Protein AF-B8MUB5-F1 (afdb_monomer_lite)

Organism: Talaromyces stipitatus (strain ATCC 10500 / CBS 375.48 / QM 6759 / NRRL 1006) (NCBI:txid441959)

pLDDT: mean 83.89, std 14.55, range [34.81, 96.62]

InterPro domains:
  IPR005135 Endonuclease/exonuclease/phosphatase [PF14529] (84-154)
  IPR036691 Endonuclease/exonuclease/phosphatase superfamily [G3DSA:3.60.10.10] (4-159)
  IPR036691 Endonuclease/exonuclease/phosphatase superfamily [SSF56219] (2-160)

Structure (mmCIF, N/CA/C/O backbone):
data_AF-B8MUB5-F1
#
_entry.id   AF-B8MUB5-F1
#
loop_
_atom_site.group_PDB
_atom_site.id
_atom_site.type_symbol
_atom_site.label_atom_id
_atom_site.label_alt_id
_atom_site.label_comp_id
_atom_site.label_asym_id
_atom_site.label_entity_id
_atom_site.label_seq_id
_atom_site.pdbx_PDB_ins_code
_atom_site.Cartn_x
_atom_site.Cartn_y
_atom_site.Cartn_z
_atom_site.occupancy
_atom_site.B_iso_or_equiv
_atom_site.auth_seq_id
_atom_site.auth_comp_id
_atom_site.auth_asym_id
_atom_site.auth_atom_id
_atom_site.pdbx_PDB_model_num
ATOM 1 N N . MET A 1 1 ? -5.696 13.552 0.030 1.00 93.75 1 MET A N 1
ATOM 2 C CA . MET A 1 1 ? -4.349 13.873 0.540 1.00 93.75 1 MET A CA 1
ATOM 3 C C . MET A 1 1 ? -3.350 13.607 -0.568 1.00 93.75 1 MET A C 1
ATOM 5 O O . MET A 1 1 ? -3.476 12.599 -1.251 1.00 93.75 1 MET A O 1
ATOM 9 N N . VAL A 1 2 ? -2.415 14.526 -0.767 1.00 92.81 2 VAL A N 1
ATOM 10 C CA . VAL A 1 2 ? -1.325 14.450 -1.758 1.00 92.81 2 VAL A CA 1
ATOM 11 C C . VAL A 1 2 ? 0.008 14.521 -1.001 1.00 92.81 2 VAL A C 1
ATOM 13 O O . VAL A 1 2 ? -0.034 14.791 0.203 1.00 92.81 2 VAL A O 1
ATOM 16 N N . PRO A 1 3 ? 1.169 14.302 -1.637 1.00 89.44 3 PRO A N 1
ATOM 17 C CA . PRO A 1 3 ? 2.451 14.367 -0.955 1.00 89.44 3 PRO A CA 1
ATOM 18 C C . PRO A 1 3 ? 2.627 15.708 -0.237 1.00 89.44 3 PRO A C 1
ATOM 20 O O . PRO A 1 3 ? 2.191 16.749 -0.728 1.00 89.44 3 PRO A O 1
ATOM 23 N N . SER A 1 4 ? 3.243 15.684 0.945 1.00 84.00 4 SER A N 1
ATOM 24 C CA . SER A 1 4 ? 3.513 16.903 1.725 1.00 84.00 4 SER A CA 1
ATOM 25 C C . SER A 1 4 ? 4.723 17.687 1.219 1.00 84.00 4 SER A C 1
ATOM 27 O O . SER A 1 4 ? 4.888 18.850 1.575 1.00 84.00 4 SER A O 1
ATOM 29 N N . ALA A 1 5 ? 5.567 17.059 0.400 1.00 83.38 5 ALA A N 1
ATOM 30 C CA . ALA A 1 5 ? 6.623 17.740 -0.331 1.00 83.38 5 ALA A CA 1
ATOM 31 C C . ALA A 1 5 ? 6.087 18.277 -1.664 1.00 83.38 5 ALA A C 1
ATOM 33 O O . ALA A 1 5 ? 5.164 17.715 -2.253 1.00 83.38 5 ALA A O 1
ATOM 34 N N . TRP A 1 6 ? 6.708 19.341 -2.167 1.00 77.56 6 TRP A N 1
ATOM 35 C CA . TRP A 1 6 ? 6.401 19.898 -3.479 1.00 77.56 6 TRP A CA 1
ATOM 36 C C . TRP A 1 6 ? 7.685 20.204 -4.247 1.00 77.56 6 TRP A C 1
ATOM 38 O O . TRP A 1 6 ? 8.671 20.666 -3.671 1.00 77.56 6 TRP A O 1
ATOM 48 N N . ARG A 1 7 ? 7.663 19.966 -5.561 1.00 74.81 7 ARG A N 1
ATOM 49 C CA . ARG A 1 7 ? 8.723 20.377 -6.485 1.00 74.81 7 ARG A CA 1
ATOM 50 C C . ARG A 1 7 ? 8.123 20.747 -7.834 1.00 74.81 7 ARG A C 1
ATOM 52 O O . ARG A 1 7 ? 7.210 20.084 -8.322 1.00 74.81 7 ARG A O 1
ATOM 59 N N . GLU A 1 8 ? 8.684 21.773 -8.458 1.00 70.44 8 GLU A N 1
ATOM 60 C CA . GLU A 1 8 ? 8.330 22.176 -9.816 1.00 70.44 8 GLU A CA 1
ATOM 61 C C . GLU A 1 8 ? 8.804 21.123 -10.839 1.00 70.44 8 GLU A C 1
ATOM 63 O O . GLU A 1 8 ? 9.962 20.694 -10.815 1.00 70.44 8 GLU A O 1
ATOM 68 N N . GLY A 1 9 ? 7.913 20.662 -11.726 1.00 69.06 9 GLY A N 1
ATOM 69 C CA . GLY A 1 9 ? 8.239 19.644 -12.730 1.00 69.06 9 GLY A CA 1
ATOM 70 C C . GLY A 1 9 ? 7.023 18.983 -13.389 1.00 69.06 9 GLY A C 1
ATOM 71 O O . GLY A 1 9 ? 5.878 19.235 -13.023 1.00 69.06 9 GLY A O 1
ATOM 72 N N . ARG A 1 10 ? 7.281 18.106 -14.373 1.00 65.00 10 ARG A N 1
ATOM 73 C CA . ARG A 1 10 ? 6.246 17.402 -15.163 1.00 65.00 10 ARG A CA 1
ATOM 74 C C . ARG A 1 10 ? 5.366 16.463 -14.316 1.00 65.00 10 ARG A C 1
ATOM 76 O O . ARG A 1 10 ? 4.209 16.263 -14.660 1.00 65.00 10 ARG A O 1
ATOM 83 N N . TRP A 1 11 ? 5.900 15.913 -13.225 1.00 68.88 11 TRP A N 1
ATOM 84 C CA . TRP A 1 11 ? 5.223 14.940 -12.357 1.00 68.88 11 TRP A CA 1
ATOM 85 C C . TRP A 1 11 ? 5.222 15.425 -10.905 1.00 68.88 11 TRP A C 1
ATOM 87 O O . TRP A 1 11 ? 5.939 14.898 -10.061 1.00 68.88 11 TRP A O 1
ATOM 97 N N . ALA A 1 12 ? 4.452 16.479 -10.629 1.00 69.06 12 ALA A N 1
ATOM 98 C CA . ALA A 1 12 ? 4.432 17.127 -9.315 1.00 69.06 12 ALA A CA 1
ATOM 99 C C . ALA A 1 12 ? 3.814 16.261 -8.195 1.00 69.06 12 ALA A C 1
ATOM 101 O O . ALA A 1 12 ? 4.050 16.526 -7.021 1.00 69.06 12 ALA A O 1
ATOM 102 N N . ILE A 1 13 ? 3.024 15.239 -8.548 1.00 78.31 13 ILE A N 1
ATOM 103 C CA . ILE A 1 13 ? 2.359 14.315 -7.620 1.00 78.31 13 ILE A CA 1
ATOM 104 C C . ILE A 1 13 ? 2.569 12.895 -8.152 1.00 78.31 13 ILE A C 1
ATOM 106 O O . ILE A 1 13 ? 2.115 12.597 -9.259 1.00 78.31 13 ILE A O 1
ATOM 110 N N . ARG A 1 14 ? 3.254 12.033 -7.388 1.00 87.81 14 ARG A N 1
ATOM 111 C CA . ARG A 1 14 ? 3.504 10.625 -7.767 1.00 87.81 14 ARG A CA 1
ATOM 112 C C . ARG A 1 14 ? 2.774 9.610 -6.884 1.00 87.81 14 ARG A C 1
ATOM 114 O O . ARG A 1 14 ? 2.638 8.457 -7.269 1.00 87.81 14 ARG A O 1
ATOM 121 N N . SER A 1 15 ? 2.217 10.047 -5.757 1.00 92.31 15 SER A N 1
ATOM 122 C CA . SER A 1 15 ? 1.318 9.252 -4.915 1.00 92.31 15 SER A CA 1
ATOM 123 C C . SER A 1 15 ? 0.138 10.091 -4.431 1.00 92.31 15 SER A C 1
ATOM 125 O O . SER A 1 15 ? 0.174 11.317 -4.482 1.00 92.31 15 SER A O 1
ATOM 127 N N . MET A 1 16 ? -0.944 9.443 -4.004 1.00 94.88 16 MET A N 1
ATOM 128 C CA . MET A 1 16 ? -2.130 10.129 -3.489 1.00 94.88 16 MET A CA 1
ATOM 129 C C . MET A 1 16 ? -2.957 9.168 -2.634 1.00 94.88 16 MET A C 1
ATOM 131 O O . MET A 1 16 ? -3.087 7.990 -2.961 1.00 94.88 16 MET A O 1
ATOM 135 N N . LEU A 1 17 ? -3.577 9.689 -1.575 1.00 95.94 17 LEU A N 1
ATOM 136 C CA . LEU A 1 17 ? -4.606 8.986 -0.808 1.00 95.94 17 LEU A CA 1
ATOM 137 C C . LEU A 1 17 ? -5.933 9.732 -0.924 1.00 95.94 17 LEU A C 1
ATOM 139 O O . LEU A 1 17 ? -6.039 10.901 -0.542 1.00 95.94 17 LEU A O 1
ATOM 143 N N . TRP A 1 18 ? -6.963 9.051 -1.419 1.00 96.19 18 TRP A N 1
ATOM 144 C CA . TRP A 1 18 ? -8.337 9.540 -1.373 1.00 96.19 18 TRP A CA 1
ATOM 145 C C . TRP A 1 18 ? -9.083 8.835 -0.241 1.00 96.19 18 TRP A C 1
ATOM 147 O O . TRP A 1 18 ? -9.266 7.621 -0.284 1.00 96.19 18 TRP A O 1
ATOM 157 N N . ILE A 1 19 ? -9.494 9.592 0.775 1.00 93.75 19 ILE A N 1
ATOM 158 C CA . ILE A 1 19 ? -10.133 9.063 1.986 1.00 93.75 19 ILE A CA 1
ATOM 159 C C . ILE A 1 19 ? -11.589 9.523 2.002 1.00 93.75 19 ILE A C 1
ATOM 161 O O . ILE A 1 19 ? -11.890 10.668 1.660 1.00 93.75 19 ILE A O 1
ATOM 165 N N . ASN A 1 20 ? -12.500 8.616 2.359 1.00 92.88 20 ASN A N 1
ATOM 166 C CA . ASN A 1 20 ? -13.912 8.949 2.511 1.00 92.88 20 ASN A CA 1
ATOM 167 C C . ASN A 1 20 ? -14.072 10.057 3.566 1.00 92.88 20 ASN A C 1
ATOM 169 O O . ASN A 1 20 ? -13.501 9.963 4.645 1.00 92.88 20 ASN A O 1
ATOM 173 N N . LYS A 1 21 ? -14.873 11.083 3.261 1.00 91.44 21 LYS A N 1
ATOM 174 C CA . LYS A 1 21 ? -15.089 12.250 4.131 1.00 91.44 21 LYS A CA 1
ATOM 175 C C . LYS A 1 21 ? -15.637 11.918 5.526 1.00 91.44 21 LYS A C 1
ATOM 177 O O . LYS A 1 21 ? -15.518 12.740 6.422 1.00 91.44 21 LYS A O 1
ATOM 182 N N . ASP A 1 22 ? -16.292 10.768 5.675 1.00 89.88 22 ASP A N 1
ATOM 183 C CA . ASP A 1 22 ? -16.879 10.316 6.938 1.00 89.88 22 ASP A CA 1
ATOM 184 C C . ASP A 1 22 ? -15.874 9.488 7.776 1.00 89.88 22 ASP A C 1
ATOM 186 O O . ASP A 1 22 ? -16.211 9.014 8.856 1.00 89.88 22 ASP A O 1
ATOM 190 N N . VAL A 1 23 ? -14.639 9.305 7.290 1.00 90.62 23 VAL A N 1
ATOM 191 C CA . VAL A 1 23 ? -13.539 8.653 8.013 1.00 90.62 23 VAL A CA 1
ATOM 192 C C . VAL A 1 23 ? -12.566 9.717 8.502 1.00 90.62 23 VAL A C 1
ATOM 194 O O . VAL A 1 23 ? -12.033 10.497 7.712 1.00 90.62 23 VAL A O 1
ATOM 197 N N . GLU A 1 24 ? -12.298 9.727 9.805 1.00 93.31 24 GLU A N 1
ATOM 198 C CA . GLU A 1 24 ? -11.293 10.613 10.379 1.00 93.31 24 GLU A CA 1
ATOM 199 C C . GLU A 1 24 ? -9.887 10.136 9.995 1.00 93.31 24 GLU A C 1
ATOM 201 O O . GLU A 1 24 ? -9.504 8.985 10.230 1.00 93.31 24 GLU A O 1
ATOM 206 N N . ALA A 1 25 ? -9.108 11.028 9.388 1.00 94.81 25 ALA A N 1
ATOM 207 C CA . ALA A 1 25 ? -7.740 10.744 8.996 1.00 94.81 25 ALA A CA 1
ATOM 208 C C . ALA A 1 25 ? -6.860 11.989 9.099 1.00 94.81 25 ALA A C 1
ATOM 210 O O . ALA A 1 25 ? -7.249 13.084 8.692 1.00 94.81 25 ALA A O 1
ATOM 211 N N . GLU A 1 26 ? -5.643 11.793 9.588 1.00 94.19 26 GLU A N 1
ATOM 212 C CA . GLU A 1 26 ? -4.631 12.830 9.746 1.00 94.19 26 GLU A CA 1
ATOM 213 C C . GLU A 1 26 ? -3.456 12.540 8.815 1.00 94.19 26 GLU A C 1
ATOM 215 O O . GLU A 1 26 ? -2.928 11.429 8.800 1.00 94.19 26 GLU A O 1
ATOM 220 N N . GLN A 1 27 ? -3.043 13.524 8.017 1.00 94.56 27 GLN A N 1
ATOM 221 C CA . GLN A 1 27 ? -1.914 13.348 7.110 1.00 94.56 27 GLN A CA 1
ATOM 222 C C . GLN A 1 27 ? -0.593 13.289 7.887 1.00 94.56 27 GLN A C 1
ATOM 224 O O . GLN A 1 27 ? -0.290 14.175 8.683 1.00 94.56 27 GLN A O 1
ATOM 229 N N . VAL A 1 28 ? 0.239 12.290 7.587 1.00 93.56 28 VAL A N 1
ATOM 230 C CA . VAL A 1 28 ? 1.608 12.203 8.106 1.00 93.56 28 VAL A CA 1
ATOM 231 C C . VAL A 1 28 ? 2.548 12.906 7.137 1.00 93.56 28 VAL A C 1
ATOM 233 O O . VAL A 1 28 ? 2.612 12.563 5.956 1.00 93.56 28 VAL A O 1
ATOM 236 N N . LEU A 1 29 ? 3.291 13.891 7.644 1.00 90.81 29 LEU A N 1
ATOM 237 C CA . LEU A 1 29 ? 4.242 14.652 6.841 1.00 90.81 29 LEU A CA 1
ATOM 238 C C . LEU A 1 29 ? 5.502 13.825 6.561 1.00 90.81 29 LEU A C 1
ATOM 240 O O . LEU A 1 29 ? 6.243 13.449 7.479 1.00 90.81 29 LEU A O 1
ATOM 244 N N . ILE A 1 30 ? 5.737 13.583 5.274 1.00 89.69 30 ILE A N 1
ATOM 245 C CA . ILE A 1 30 ? 6.905 12.900 4.721 1.00 89.69 30 ILE A CA 1
ATOM 246 C C . ILE A 1 30 ? 7.495 13.787 3.619 1.00 89.69 30 ILE A C 1
ATOM 248 O O . ILE A 1 30 ? 6.786 14.235 2.715 1.00 89.69 30 ILE A O 1
ATOM 252 N N . GLU A 1 31 ? 8.798 14.052 3.684 1.00 89.25 31 GLU A N 1
ATOM 253 C CA . GLU A 1 31 ? 9.511 14.897 2.717 1.00 89.25 31 GLU A CA 1
ATOM 254 C C . GLU A 1 31 ? 9.842 14.128 1.425 1.00 89.25 31 GLU A C 1
ATOM 256 O O . GLU A 1 31 ? 10.994 13.978 1.034 1.00 89.25 31 GLU A O 1
ATOM 261 N N . SER A 1 32 ? 8.817 13.604 0.753 1.00 89.56 32 SER A N 1
ATOM 262 C CA . SER A 1 32 ? 8.955 12.897 -0.520 1.00 89.56 32 SER A CA 1
ATOM 263 C C . SER A 1 32 ? 7.730 13.118 -1.404 1.00 89.56 32 SER A C 1
ATOM 265 O O . SER A 1 32 ? 6.610 13.180 -0.907 1.00 89.56 32 SER A O 1
ATOM 267 N N . LEU A 1 33 ? 7.944 13.230 -2.719 1.00 89.00 33 LEU A N 1
ATOM 268 C CA . LEU A 1 33 ? 6.882 13.342 -3.735 1.00 89.00 33 LEU A CA 1
ATOM 269 C C . LEU A 1 33 ? 6.247 11.985 -4.075 1.00 89.00 33 LEU A C 1
ATOM 271 O O . LEU A 1 33 ? 5.194 11.922 -4.712 1.00 89.00 33 LEU A O 1
ATOM 275 N N . ASP A 1 34 ? 6.913 10.910 -3.662 1.00 91.81 34 ASP A N 1
ATOM 276 C CA . ASP A 1 34 ? 6.564 9.517 -3.929 1.00 91.81 34 ASP A CA 1
ATOM 277 C C . ASP A 1 34 ? 5.716 8.893 -2.832 1.00 91.81 34 ASP A C 1
ATOM 279 O O . ASP A 1 34 ? 5.172 7.802 -2.990 1.00 91.81 34 ASP A O 1
ATOM 283 N N . LEU A 1 35 ? 5.573 9.603 -1.715 1.00 93.81 35 LEU A N 1
ATOM 284 C CA . LEU A 1 35 ? 4.953 9.108 -0.502 1.00 93.81 35 LEU A CA 1
ATOM 285 C C . LEU A 1 35 ? 3.820 10.028 -0.068 1.00 93.81 35 LEU A C 1
ATOM 287 O O . LEU A 1 35 ? 3.996 11.228 0.128 1.00 93.81 35 LEU A O 1
ATOM 291 N N . THR A 1 36 ? 2.655 9.429 0.133 1.00 96.12 36 THR A N 1
ATOM 292 C CA . THR A 1 36 ? 1.523 10.069 0.798 1.00 96.12 36 THR A CA 1
ATOM 293 C C . THR A 1 36 ? 1.085 9.140 1.910 1.00 96.12 36 THR A C 1
ATOM 295 O O . THR A 1 36 ? 0.708 8.005 1.633 1.00 96.12 36 THR A O 1
ATOM 298 N N . ALA A 1 37 ? 1.125 9.601 3.156 1.00 96.31 37 ALA A N 1
ATOM 299 C CA . ALA A 1 37 ? 0.751 8.787 4.303 1.00 96.31 37 ALA A CA 1
ATOM 300 C C . ALA A 1 37 ? -0.291 9.479 5.180 1.00 96.31 37 ALA A C 1
ATOM 302 O O . ALA A 1 37 ? -0.373 10.707 5.227 1.00 96.31 37 ALA A O 1
ATOM 303 N N . ALA A 1 38 ? -1.084 8.675 5.876 1.00 96.12 38 ALA A N 1
ATOM 304 C CA . ALA A 1 38 ? -2.096 9.133 6.808 1.00 96.12 38 ALA A CA 1
ATOM 305 C C . ALA A 1 38 ? -2.259 8.148 7.968 1.00 96.12 38 ALA A C 1
ATOM 307 O O . ALA A 1 38 ? -2.112 6.938 7.793 1.00 96.12 38 ALA A O 1
ATOM 308 N N . VAL A 1 39 ? -2.617 8.667 9.139 1.00 95.06 39 VAL A N 1
ATOM 309 C CA . VAL A 1 39 ? -3.166 7.878 10.241 1.00 95.06 39 VAL A CA 1
ATOM 310 C C . VAL A 1 39 ? -4.683 7.946 10.144 1.00 95.06 39 VAL A C 1
ATOM 312 O O . VAL A 1 39 ? -5.274 9.013 10.290 1.00 95.06 39 VAL A O 1
ATOM 315 N N . ILE A 1 40 ? -5.309 6.805 9.886 1.00 92.88 40 ILE A N 1
ATOM 316 C CA . ILE A 1 40 ? -6.760 6.635 9.850 1.00 92.88 40 ILE A CA 1
ATOM 317 C C . ILE A 1 40 ? -7.224 6.231 11.247 1.00 92.88 40 ILE A C 1
ATOM 319 O O . ILE A 1 40 ? -6.705 5.265 11.818 1.00 92.88 40 ILE A O 1
ATOM 323 N N . ARG A 1 41 ? -8.206 6.951 11.792 1.00 90.81 41 ARG A N 1
ATOM 324 C CA . ARG A 1 41 ? -8.806 6.633 13.089 1.00 90.81 41 ARG A CA 1
ATOM 325 C C . ARG A 1 41 ? -10.054 5.784 12.883 1.00 90.81 41 ARG A C 1
ATOM 327 O O . ARG A 1 41 ? -11.005 6.197 12.224 1.00 90.81 41 ARG A O 1
ATOM 334 N N . LEU A 1 42 ? -10.032 4.583 13.447 1.00 88.12 42 LEU A N 1
ATOM 335 C CA . LEU A 1 42 ? -11.189 3.702 13.576 1.00 88.12 42 LEU A CA 1
ATOM 336 C C . LEU A 1 42 ? -11.564 3.596 15.064 1.00 88.12 42 LEU A C 1
ATOM 338 O O . LEU A 1 42 ? -10.710 3.873 15.908 1.00 88.12 42 LEU A O 1
ATOM 342 N N . PRO A 1 43 ? -12.794 3.165 15.411 1.00 84.88 43 PRO A N 1
ATOM 343 C CA . PRO A 1 43 ? -13.262 3.141 16.802 1.00 84.88 43 PRO A CA 1
ATOM 344 C C . PRO A 1 43 ? -12.319 2.445 17.792 1.00 84.88 43 PRO A C 1
ATOM 346 O O . PRO A 1 43 ? -12.164 2.896 18.921 1.00 84.88 43 PRO A O 1
ATOM 349 N N . GLU A 1 44 ? -11.662 1.369 17.361 1.00 84.31 44 GLU A N 1
ATOM 350 C CA . GLU A 1 44 ? -10.852 0.512 18.238 1.00 84.31 44 GLU A CA 1
ATOM 351 C C . GLU A 1 44 ? -9.348 0.567 17.938 1.00 84.31 44 GLU A C 1
ATOM 353 O O . GLU A 1 44 ? -8.548 -0.016 18.670 1.00 84.31 44 GLU A O 1
ATOM 358 N N . ARG A 1 45 ? -8.934 1.224 16.847 1.00 86.31 45 ARG A N 1
ATOM 359 C CA . ARG A 1 45 ? -7.530 1.223 16.415 1.00 86.31 45 ARG A CA 1
ATOM 360 C C . ARG A 1 45 ? -7.181 2.368 15.481 1.00 86.31 45 ARG A C 1
ATOM 362 O O . ARG A 1 45 ? -8.016 2.895 14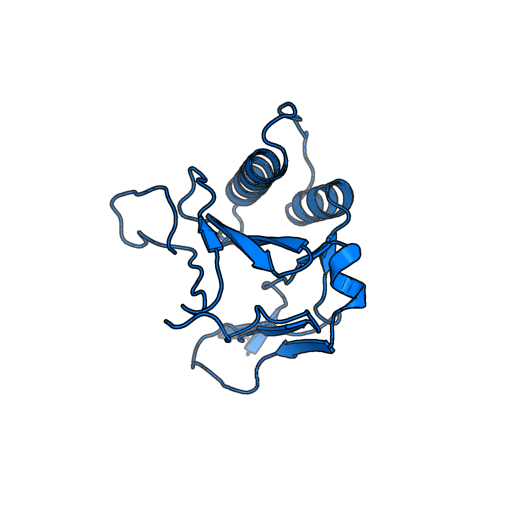.752 1.00 86.31 45 ARG A O 1
ATOM 369 N N . LEU A 1 46 ? -5.893 2.682 15.461 1.00 90.50 46 LEU A N 1
ATOM 370 C CA . LEU A 1 46 ? -5.281 3.552 14.468 1.00 90.50 46 LEU A CA 1
ATOM 371 C C . LEU A 1 46 ? -4.647 2.696 13.373 1.00 90.50 46 LEU A C 1
ATOM 373 O O . LEU A 1 46 ? -3.989 1.697 13.668 1.00 90.50 46 LEU A O 1
ATOM 377 N N . ILE A 1 47 ? -4.825 3.097 12.117 1.00 91.75 47 ILE A N 1
ATOM 378 C CA . ILE A 1 47 ? -4.168 2.470 10.970 1.00 91.75 47 ILE A CA 1
ATOM 379 C C . ILE A 1 47 ? -3.252 3.499 10.324 1.00 91.75 47 ILE A C 1
ATOM 381 O O . ILE A 1 47 ? -3.717 4.513 9.811 1.00 91.75 47 ILE A O 1
ATOM 385 N N . PHE A 1 48 ? -1.952 3.220 10.308 1.00 94.06 48 PHE A N 1
ATOM 386 C CA . PHE A 1 48 ? -1.027 3.937 9.440 1.00 94.06 48 PHE A CA 1
ATOM 387 C C . PHE A 1 48 ? -1.163 3.395 8.013 1.00 94.06 48 PHE A C 1
ATOM 389 O O . PHE A 1 48 ? -0.984 2.201 7.775 1.00 94.06 48 PHE A O 1
ATOM 396 N N . MET A 1 49 ? -1.484 4.269 7.064 1.00 95.00 49 MET A N 1
ATOM 397 C CA . MET A 1 49 ? -1.620 3.940 5.649 1.00 95.00 49 MET A CA 1
ATOM 398 C C . MET A 1 49 ? -0.660 4.796 4.834 1.00 95.00 49 MET A C 1
ATOM 400 O O . MET A 1 49 ? -0.635 6.013 4.995 1.00 95.00 49 MET A O 1
ATOM 404 N N . ALA A 1 50 ? 0.084 4.173 3.923 1.00 96.06 50 ALA A N 1
ATOM 405 C CA . ALA A 1 50 ? 0.959 4.868 2.990 1.00 96.06 50 ALA A CA 1
ATOM 406 C C . ALA A 1 50 ? 0.681 4.425 1.549 1.00 96.06 50 ALA A C 1
ATOM 408 O O . ALA A 1 50 ? 0.622 3.234 1.252 1.00 96.06 50 ALA A O 1
ATOM 409 N N . SER A 1 51 ? 0.526 5.401 0.658 1.00 96.31 51 SER A N 1
ATOM 410 C CA . SER A 1 51 ? 0.606 5.234 -0.791 1.00 96.31 51 SER A CA 1
ATOM 411 C C . SER A 1 51 ? 2.040 5.520 -1.222 1.00 96.31 51 SER A C 1
ATOM 413 O O . SER A 1 51 ? 2.600 6.560 -0.862 1.00 96.31 51 SER A O 1
ATOM 415 N N . VAL A 1 52 ? 2.622 4.580 -1.961 1.00 95.12 52 VAL A N 1
ATOM 416 C CA . VAL A 1 52 ? 4.044 4.556 -2.300 1.00 95.12 52 VAL A CA 1
ATOM 417 C C . VAL A 1 52 ? 4.202 4.373 -3.801 1.00 95.12 52 VAL A C 1
ATOM 419 O O . VAL A 1 52 ? 3.622 3.452 -4.374 1.00 95.12 52 VAL A O 1
ATOM 422 N N . TYR A 1 53 ? 5.015 5.221 -4.418 1.00 93.06 53 TYR A N 1
ATOM 423 C CA . TYR A 1 53 ? 5.509 5.036 -5.777 1.00 93.06 53 TYR A CA 1
ATOM 424 C C . TYR A 1 53 ? 7.026 4.847 -5.739 1.00 93.06 53 TYR A C 1
ATOM 426 O O . TYR A 1 53 ? 7.721 5.546 -5.014 1.00 93.06 53 TYR A O 1
ATOM 434 N N . VAL A 1 54 ? 7.557 3.902 -6.508 1.00 91.19 54 VAL A N 1
ATOM 435 C CA . VAL A 1 54 ? 9.006 3.730 -6.657 1.00 91.19 54 VAL A CA 1
ATOM 436 C C . VAL A 1 54 ? 9.308 3.638 -8.139 1.00 91.19 54 VAL A C 1
ATOM 438 O O . VAL A 1 54 ? 8.692 2.854 -8.859 1.00 91.19 54 VAL A O 1
ATOM 441 N N . GLU A 1 55 ? 10.236 4.469 -8.599 1.00 86.56 55 GLU A N 1
ATOM 442 C CA . GLU A 1 55 ? 10.640 4.490 -9.998 1.00 86.56 55 GLU A CA 1
ATOM 443 C C . GLU A 1 55 ? 11.373 3.194 -10.374 1.00 86.56 55 GLU A C 1
ATOM 445 O O . GLU A 1 55 ? 12.198 2.676 -9.621 1.00 86.56 55 GLU A O 1
ATOM 450 N N . HIS A 1 56 ? 11.037 2.635 -11.538 1.00 84.00 56 HIS A N 1
ATOM 451 C CA . HIS A 1 56 ? 11.578 1.352 -11.973 1.00 84.00 56 HIS A CA 1
ATOM 452 C C . HIS A 1 56 ? 13.091 1.424 -12.222 1.00 84.00 56 HIS A C 1
ATOM 454 O O . HIS A 1 56 ? 13.553 2.271 -12.985 1.00 84.00 56 HIS A O 1
ATOM 460 N N . GLY A 1 57 ? 13.843 0.483 -11.642 1.00 83.56 57 GLY A N 1
ATOM 461 C CA . GLY A 1 57 ? 15.293 0.381 -11.818 1.00 83.56 57 GLY A CA 1
ATOM 462 C C . GLY A 1 57 ? 16.097 1.409 -11.017 1.00 83.56 57 GLY A C 1
ATOM 463 O O . GLY A 1 57 ? 17.304 1.533 -11.238 1.00 83.56 57 GLY A O 1
ATOM 464 N N . ASP A 1 58 ? 15.450 2.151 -10.112 1.00 85.44 58 ASP A N 1
ATOM 465 C CA . ASP A 1 58 ? 16.105 3.094 -9.212 1.00 85.44 58 ASP A CA 1
ATOM 466 C C . ASP A 1 58 ? 16.182 2.528 -7.784 1.00 85.44 58 ASP A C 1
ATOM 468 O O . ASP A 1 58 ? 15.347 2.775 -6.907 1.00 85.44 58 ASP A O 1
ATOM 472 N N . ALA A 1 59 ? 17.249 1.768 -7.535 1.00 86.50 59 ALA A N 1
ATOM 473 C CA . ALA A 1 59 ? 17.531 1.204 -6.220 1.00 86.50 59 ALA A CA 1
ATOM 474 C C . ALA A 1 59 ? 17.764 2.272 -5.132 1.00 86.50 59 ALA A C 1
ATOM 476 O O . ALA A 1 59 ? 17.572 1.983 -3.946 1.00 86.50 59 ALA A O 1
ATOM 477 N N . GLN A 1 60 ? 18.181 3.489 -5.504 1.00 87.25 60 GLN A N 1
ATOM 478 C CA . GLN A 1 60 ? 18.344 4.584 -4.549 1.00 87.25 60 GLN A CA 1
ATOM 479 C C . GLN A 1 60 ? 16.977 5.147 -4.153 1.00 87.25 60 GLN A C 1
ATOM 481 O O . GLN A 1 60 ? 16.719 5.292 -2.959 1.00 87.25 60 GLN A O 1
ATOM 486 N N . ALA A 1 61 ? 16.069 5.350 -5.113 1.00 87.88 61 ALA A N 1
ATOM 487 C CA . ALA A 1 61 ? 14.693 5.757 -4.828 1.00 87.88 61 ALA A CA 1
ATOM 488 C C . ALA A 1 61 ? 13.984 4.760 -3.900 1.00 87.88 61 ALA A C 1
ATOM 490 O O . ALA A 1 61 ? 13.300 5.166 -2.957 1.00 87.88 61 ALA A O 1
ATOM 491 N N . LEU A 1 62 ? 14.187 3.454 -4.107 1.00 89.19 62 LEU A N 1
ATOM 492 C CA . LEU A 1 62 ? 13.636 2.428 -3.219 1.00 89.19 62 LEU A CA 1
ATOM 493 C C . LEU A 1 62 ? 14.210 2.518 -1.797 1.00 89.19 62 LEU A C 1
ATOM 495 O O . LEU A 1 62 ? 13.466 2.468 -0.816 1.00 89.19 62 LEU A O 1
ATOM 499 N N . ARG A 1 63 ? 15.529 2.687 -1.675 1.00 89.38 63 ARG A N 1
ATOM 500 C CA . ARG A 1 63 ? 16.207 2.857 -0.383 1.00 89.38 63 ARG A CA 1
ATOM 501 C C . ARG A 1 63 ? 15.699 4.087 0.363 1.00 89.38 63 ARG A C 1
ATOM 503 O O . ARG A 1 63 ? 15.360 3.988 1.543 1.00 89.38 63 ARG A O 1
ATOM 510 N N . ASP A 1 64 ? 15.621 5.220 -0.323 1.00 90.38 64 ASP A N 1
ATOM 511 C CA . ASP A 1 64 ? 15.143 6.476 0.249 1.00 90.38 64 ASP A CA 1
ATOM 512 C C . ASP A 1 64 ? 13.680 6.346 0.677 1.00 90.38 64 ASP A C 1
ATOM 514 O O . ASP A 1 64 ? 13.305 6.799 1.758 1.00 90.38 64 ASP A O 1
ATOM 518 N N . THR A 1 65 ? 12.864 5.649 -0.113 1.00 92.12 65 THR A N 1
ATOM 519 C CA . THR A 1 65 ? 11.472 5.329 0.221 1.00 92.12 65 THR A CA 1
ATOM 520 C C . THR A 1 65 ? 11.371 4.526 1.519 1.00 92.12 65 THR A C 1
ATOM 522 O O . THR A 1 65 ? 10.649 4.932 2.432 1.00 92.12 65 THR A O 1
ATOM 525 N N . CYS A 1 66 ? 12.122 3.427 1.651 1.00 91.31 66 CYS A N 1
ATOM 526 C CA . CYS A 1 66 ? 12.140 2.622 2.877 1.00 91.31 66 CYS A CA 1
ATOM 527 C C . CYS A 1 66 ? 12.603 3.436 4.095 1.00 91.31 66 CYS A C 1
ATOM 529 O O . CYS A 1 66 ? 12.022 3.310 5.171 1.00 91.31 66 CYS A O 1
ATOM 531 N N . ASN A 1 67 ? 13.608 4.302 3.934 1.00 90.50 67 ASN A N 1
ATOM 532 C CA . ASN A 1 67 ? 14.103 5.155 5.016 1.00 90.50 67 ASN A CA 1
ATOM 533 C C . ASN A 1 67 ? 13.069 6.201 5.452 1.00 90.50 67 ASN A C 1
ATOM 535 O O . ASN A 1 67 ? 12.860 6.397 6.651 1.00 90.50 67 ASN A O 1
ATOM 539 N N . HIS A 1 68 ? 12.388 6.845 4.503 1.00 91.12 68 HIS A N 1
ATOM 540 C CA . HIS A 1 68 ? 11.310 7.788 4.802 1.00 91.12 68 HIS A CA 1
ATOM 541 C C . HIS A 1 68 ? 10.137 7.112 5.514 1.00 91.12 68 HIS A C 1
ATOM 543 O O . HIS A 1 68 ? 9.627 7.661 6.492 1.00 91.12 68 HIS A O 1
ATOM 549 N N . LEU A 1 69 ? 9.735 5.919 5.066 1.00 91.19 69 LEU A N 1
ATOM 550 C CA . LEU A 1 69 ? 8.682 5.139 5.717 1.00 91.19 69 LEU A CA 1
ATOM 551 C C . LEU A 1 69 ? 9.088 4.704 7.124 1.00 91.19 69 LEU A C 1
ATOM 553 O O . LEU A 1 69 ? 8.294 4.875 8.044 1.00 91.19 69 LEU A O 1
ATOM 557 N N . ARG A 1 70 ? 10.326 4.224 7.312 1.00 90.31 70 ARG A N 1
ATOM 558 C CA . ARG A 1 70 ? 10.861 3.890 8.638 1.00 90.31 70 ARG A CA 1
ATOM 559 C C . ARG A 1 70 ? 10.750 5.093 9.561 1.00 90.31 70 ARG A C 1
ATOM 561 O O . ARG A 1 70 ? 10.049 5.000 10.553 1.00 90.31 70 ARG A O 1
ATOM 568 N N . LYS A 1 71 ? 11.300 6.249 9.175 1.00 88.31 71 LYS A N 1
ATOM 569 C CA . LYS A 1 71 ? 11.196 7.494 9.960 1.00 88.31 71 LYS A CA 1
ATOM 570 C C . LYS A 1 71 ? 9.744 7.885 10.249 1.00 88.31 71 LYS A C 1
ATOM 572 O O . LYS A 1 71 ? 9.446 8.331 11.351 1.00 88.31 71 LYS A O 1
ATOM 577 N N . ALA A 1 72 ? 8.836 7.732 9.286 1.00 87.69 72 ALA A N 1
ATOM 578 C CA . ALA A 1 72 ? 7.423 8.055 9.478 1.00 87.69 72 ALA A CA 1
ATOM 579 C C . ALA A 1 72 ? 6.734 7.126 10.489 1.00 87.69 72 ALA A C 1
ATOM 581 O O . ALA A 1 72 ? 5.944 7.606 11.298 1.00 87.69 72 ALA A O 1
ATOM 582 N N . ILE A 1 73 ? 7.054 5.830 10.463 1.00 85.56 73 ILE A N 1
ATOM 583 C CA . ILE A 1 73 ? 6.521 4.832 11.396 1.00 85.56 73 ILE A CA 1
ATOM 584 C C . ILE A 1 73 ? 7.198 4.953 12.773 1.00 85.56 73 ILE A C 1
ATOM 586 O O . ILE A 1 73 ? 6.536 4.774 13.792 1.00 85.56 73 ILE A O 1
ATOM 590 N N . THR A 1 74 ? 8.499 5.270 12.820 1.00 79.88 74 THR A N 1
ATOM 591 C CA . THR A 1 74 ? 9.328 5.161 14.030 1.00 79.88 74 THR A CA 1
ATOM 592 C C . THR A 1 74 ? 9.599 6.457 14.774 1.00 79.88 74 THR A C 1
ATOM 594 O O . THR A 1 74 ? 10.158 6.338 15.851 1.00 79.88 74 THR A O 1
ATOM 597 N N . LYS A 1 75 ? 9.250 7.663 14.291 1.00 60.06 75 LYS A N 1
ATOM 598 C CA . LYS A 1 75 ? 9.390 8.949 15.033 1.00 60.06 75 LYS A CA 1
ATOM 599 C C . LYS A 1 75 ? 8.903 8.809 16.512 1.00 60.06 75 LYS A C 1
ATOM 601 O O . LYS A 1 75 ? 7.744 9.092 16.784 1.00 60.06 75 LYS A O 1
ATOM 606 N N . GLY A 1 76 ? 9.694 8.427 17.531 1.00 42.94 76 GLY A N 1
ATOM 607 C CA . GLY A 1 76 ? 11.161 8.456 17.644 1.00 42.94 76 GLY A CA 1
ATOM 608 C C . GLY A 1 76 ? 11.940 7.156 17.933 1.00 42.94 76 GLY A C 1
ATOM 609 O O . GLY A 1 76 ? 11.920 6.622 19.040 1.00 42.94 76 GLY A O 1
ATOM 610 N N . GLY A 1 77 ? 12.785 6.779 16.973 1.00 34.81 77 GLY A N 1
ATOM 611 C CA . GLY A 1 77 ? 13.857 5.796 17.106 1.00 34.81 77 GLY A CA 1
ATOM 612 C C . GLY A 1 77 ? 14.790 5.853 15.892 1.00 34.81 77 GLY A C 1
ATOM 613 O O . GLY A 1 77 ? 14.312 6.000 14.770 1.00 34.81 77 GLY A O 1
ATOM 614 N N . ASP A 1 78 ? 16.092 5.796 16.174 1.00 41.94 78 ASP A N 1
ATOM 615 C CA . ASP A 1 78 ? 17.278 6.149 15.374 1.00 41.94 78 ASP A CA 1
ATOM 616 C C . ASP A 1 78 ? 17.372 5.655 13.913 1.00 41.94 78 ASP A C 1
ATOM 618 O O . ASP A 1 78 ? 16.781 4.653 13.511 1.00 41.94 78 ASP A O 1
ATOM 622 N N . ASP A 1 79 ? 18.202 6.360 13.133 1.00 48.16 79 ASP A N 1
ATOM 623 C CA . ASP A 1 79 ? 18.549 6.042 11.740 1.00 48.16 79 ASP A CA 1
ATOM 624 C C . ASP A 1 79 ? 19.401 4.756 11.682 1.00 48.16 79 ASP A C 1
ATOM 626 O O . ASP A 1 79 ? 20.573 4.743 12.065 1.00 48.16 79 ASP A O 1
ATOM 630 N N . VAL A 1 80 ? 18.832 3.652 11.189 1.00 47.16 80 VAL A N 1
ATOM 631 C CA . VAL A 1 80 ? 19.592 2.419 10.934 1.00 47.16 80 VAL A CA 1
ATOM 632 C C . VAL A 1 80 ? 20.183 2.477 9.526 1.00 47.16 80 VAL A C 1
ATOM 634 O O . VAL A 1 80 ? 19.472 2.395 8.524 1.00 47.16 80 VAL A O 1
ATOM 637 N N . SER A 1 81 ? 21.510 2.594 9.454 1.00 45.59 81 SER A N 1
ATOM 638 C CA . SER A 1 81 ? 22.280 2.376 8.227 1.00 45.59 81 SER A CA 1
ATOM 639 C C . SER A 1 81 ? 22.191 0.905 7.815 1.00 45.59 81 SER A C 1
ATOM 641 O O . SER A 1 81 ? 22.622 0.025 8.559 1.00 45.59 81 SER A O 1
ATOM 643 N N . LEU A 1 82 ? 21.651 0.631 6.626 1.00 48.16 82 LEU A N 1
ATOM 644 C CA . LEU A 1 82 ? 21.671 -0.703 6.026 1.00 48.16 82 LEU A CA 1
ATOM 645 C C . LEU A 1 82 ? 22.596 -0.714 4.809 1.00 48.16 82 LEU A C 1
ATOM 647 O O . LEU A 1 82 ? 22.264 -0.161 3.757 1.00 48.16 82 LEU A O 1
ATOM 651 N N . ASP A 1 83 ? 23.736 -1.389 4.935 1.00 43.00 83 ASP A N 1
ATOM 652 C CA . ASP A 1 83 ? 24.574 -1.750 3.795 1.00 43.00 83 ASP A CA 1
ATOM 653 C C . ASP A 1 83 ? 23.894 -2.829 2.924 1.00 43.00 83 ASP A C 1
ATOM 655 O O . ASP A 1 83 ? 23.307 -3.785 3.417 1.00 43.00 83 ASP A O 1
ATOM 659 N N . ARG A 1 84 ? 23.966 -2.592 1.607 1.00 50.38 84 ARG A N 1
ATOM 660 C CA . ARG A 1 84 ? 23.664 -3.422 0.414 1.00 50.38 84 ARG A CA 1
ATOM 661 C C . ARG A 1 84 ? 22.934 -4.775 0.544 1.00 50.38 84 ARG A C 1
ATOM 663 O O . ARG A 1 84 ? 23.492 -5.727 1.073 1.00 50.38 84 ARG A O 1
ATOM 670 N N . GLN A 1 85 ? 21.866 -4.914 -0.255 1.00 48.38 85 GLN A N 1
ATOM 671 C CA . GLN A 1 85 ? 21.595 -6.027 -1.192 1.00 48.38 85 GLN A CA 1
ATOM 672 C C . GLN A 1 85 ? 20.434 -5.610 -2.136 1.00 48.38 85 GLN A C 1
ATOM 674 O O . GLN A 1 85 ? 19.994 -4.468 -2.012 1.00 48.38 85 GLN A O 1
ATOM 679 N N . GLY A 1 86 ? 20.073 -6.383 -3.170 1.00 57.59 86 GLY A N 1
ATOM 680 C CA . GLY A 1 86 ? 19.301 -5.917 -4.345 1.00 57.59 86 GLY A CA 1
ATOM 681 C C . GLY A 1 86 ? 17.942 -5.266 -4.029 1.00 57.59 86 GLY A C 1
ATOM 682 O O . GLY A 1 86 ? 17.492 -5.283 -2.891 1.00 57.59 86 GLY A O 1
ATOM 683 N N . GLU A 1 87 ? 17.253 -4.693 -5.028 1.00 62.62 87 GLU A N 1
ATOM 684 C CA . GLU A 1 87 ? 15.973 -3.979 -4.807 1.00 62.62 87 GLU A CA 1
ATOM 685 C C . GLU A 1 87 ? 14.969 -4.796 -3.971 1.00 62.62 87 GLU A C 1
ATOM 687 O O . GLU A 1 87 ? 14.380 -4.295 -3.016 1.00 62.62 87 GLU A O 1
ATOM 692 N N . ALA A 1 88 ? 14.843 -6.092 -4.264 1.00 68.62 88 ALA A N 1
ATOM 693 C CA . ALA A 1 88 ? 13.970 -6.989 -3.513 1.00 68.62 88 ALA A CA 1
ATOM 694 C C . ALA A 1 88 ? 14.373 -7.134 -2.033 1.00 68.62 88 ALA A C 1
ATOM 696 O O . ALA A 1 88 ? 13.499 -7.194 -1.169 1.00 68.62 88 ALA A O 1
ATOM 697 N N . ASP A 1 89 ? 15.671 -7.145 -1.724 1.00 79.19 89 ASP A N 1
ATOM 698 C CA . ASP A 1 89 ? 16.176 -7.337 -0.363 1.00 79.19 89 ASP A CA 1
ATOM 699 C C . ASP A 1 89 ? 15.849 -6.132 0.532 1.00 79.19 89 ASP A C 1
ATOM 701 O O . ASP A 1 89 ? 15.554 -6.303 1.714 1.00 79.19 89 ASP A O 1
ATOM 705 N N . LEU A 1 90 ? 15.809 -4.915 -0.028 1.00 80.94 90 LEU A N 1
ATOM 706 C CA . LEU A 1 90 ? 15.378 -3.715 0.701 1.00 80.94 90 LEU A CA 1
ATOM 707 C C . LEU A 1 90 ? 13.918 -3.817 1.155 1.00 80.94 90 LEU A C 1
ATOM 709 O O . LEU A 1 90 ? 13.609 -3.513 2.309 1.00 80.94 90 LEU A O 1
ATOM 713 N N . ILE A 1 91 ? 13.035 -4.290 0.270 1.00 82.25 91 ILE A N 1
ATOM 714 C CA . ILE A 1 91 ? 11.615 -4.484 0.586 1.00 82.25 91 ILE A CA 1
ATOM 715 C C . ILE A 1 91 ? 11.449 -5.616 1.601 1.00 82.25 91 ILE A C 1
ATOM 717 O O . ILE A 1 91 ? 10.710 -5.450 2.566 1.00 82.25 91 ILE A O 1
ATOM 721 N N . ILE A 1 92 ? 12.155 -6.738 1.431 1.00 84.69 92 ILE A N 1
ATOM 722 C CA . ILE A 1 92 ? 12.083 -7.880 2.356 1.00 84.69 92 ILE A CA 1
ATOM 723 C C . ILE A 1 92 ? 12.558 -7.479 3.755 1.00 84.69 92 ILE A C 1
ATOM 725 O O . ILE A 1 92 ? 11.889 -7.788 4.739 1.00 84.69 92 ILE A O 1
ATOM 729 N N . ASN A 1 93 ? 13.675 -6.757 3.859 1.00 86.50 93 ASN A N 1
ATOM 730 C CA . ASN A 1 93 ? 14.182 -6.283 5.145 1.00 86.50 93 ASN A CA 1
ATOM 731 C C . ASN A 1 93 ? 13.192 -5.330 5.820 1.00 86.50 93 ASN A C 1
ATOM 733 O O . ASN A 1 93 ? 12.912 -5.491 7.005 1.00 86.50 93 ASN A O 1
ATOM 737 N N . PHE A 1 94 ? 12.611 -4.394 5.063 1.00 86.38 94 PHE A N 1
ATOM 738 C CA . PHE A 1 94 ? 11.570 -3.499 5.571 1.00 86.38 94 PHE A CA 1
ATOM 739 C C . PHE A 1 94 ? 10.321 -4.269 6.030 1.00 86.38 94 PHE A C 1
ATOM 7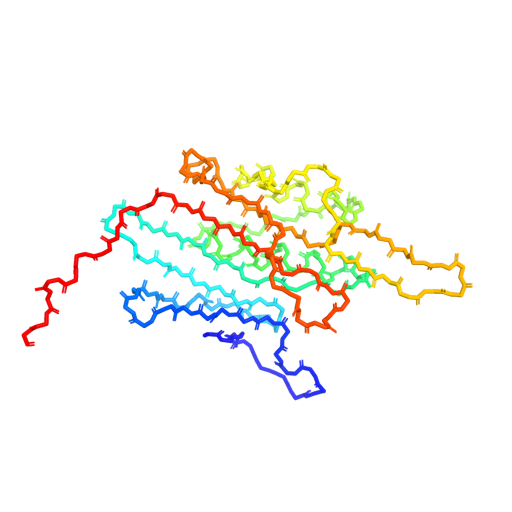41 O O . PHE A 1 94 ? 9.777 -3.990 7.096 1.00 86.38 94 PHE A O 1
ATOM 748 N N . MET A 1 95 ? 9.883 -5.270 5.261 1.00 89.94 95 MET A N 1
ATOM 749 C CA . MET A 1 95 ? 8.767 -6.133 5.643 1.00 89.94 95 MET A CA 1
ATOM 750 C C . MET A 1 95 ? 9.055 -6.884 6.943 1.00 89.94 95 MET A C 1
ATOM 752 O O . MET A 1 95 ? 8.212 -6.885 7.830 1.00 89.94 95 MET A O 1
ATOM 756 N N . ASN A 1 96 ? 10.241 -7.477 7.082 1.00 89.50 96 ASN A N 1
ATOM 757 C CA . ASN A 1 96 ? 10.627 -8.205 8.290 1.00 89.50 96 ASN A CA 1
ATOM 758 C C . ASN A 1 96 ? 10.701 -7.286 9.517 1.00 89.50 96 ASN A C 1
ATOM 760 O O . ASN A 1 96 ? 10.219 -7.657 10.583 1.00 89.50 96 ASN A O 1
ATOM 764 N N . GLU A 1 97 ? 11.265 -6.086 9.364 1.00 89.88 97 GLU A N 1
ATOM 765 C CA . GLU A 1 97 ? 11.392 -5.101 10.444 1.00 89.88 97 GLU A CA 1
ATOM 766 C C . GLU A 1 97 ? 10.034 -4.685 11.024 1.00 89.88 97 GLU A C 1
ATOM 768 O O . GLU A 1 97 ? 9.890 -4.576 12.239 1.00 89.88 97 GLU A O 1
ATOM 773 N N . PHE A 1 98 ? 9.029 -4.503 10.164 1.00 88.50 98 PHE A N 1
ATOM 774 C CA . PHE A 1 98 ? 7.679 -4.093 10.564 1.00 88.50 98 PHE A CA 1
ATOM 775 C C . PHE A 1 98 ? 6.661 -5.241 10.566 1.00 88.50 98 PHE A C 1
ATOM 777 O O . PHE A 1 98 ? 5.456 -4.993 10.648 1.00 88.50 98 PHE A O 1
ATOM 784 N N . THR A 1 99 ? 7.115 -6.498 10.488 1.00 91.50 99 THR A N 1
ATOM 785 C CA . THR A 1 99 ? 6.258 -7.703 10.452 1.00 91.50 99 THR A CA 1
ATOM 786 C C . THR A 1 99 ? 5.128 -7.612 9.410 1.00 91.50 99 THR A C 1
ATOM 788 O O . THR A 1 99 ? 3.967 -7.929 9.671 1.00 91.50 99 THR A O 1
ATOM 791 N N . LEU A 1 100 ? 5.453 -7.104 8.219 1.00 93.00 100 LEU A N 1
ATOM 792 C CA . LEU A 1 100 ? 4.516 -6.933 7.113 1.00 93.00 100 LEU A CA 1
ATOM 793 C C . LEU A 1 100 ? 4.472 -8.184 6.238 1.00 93.00 100 LEU A C 1
ATOM 795 O O . LEU A 1 100 ? 5.498 -8.768 5.894 1.00 93.00 100 LEU A O 1
ATOM 799 N N . THR A 1 101 ? 3.277 -8.521 5.770 1.00 93.00 101 THR A N 1
ATOM 800 C CA . THR A 1 101 ? 3.045 -9.597 4.806 1.00 93.00 101 THR A CA 1
ATOM 801 C C . THR A 1 101 ? 2.412 -9.042 3.538 1.00 93.00 101 THR A C 1
ATOM 803 O O . THR A 1 101 ? 1.604 -8.112 3.581 1.00 93.00 101 THR A O 1
ATOM 806 N N . SER A 1 102 ? 2.763 -9.626 2.390 1.00 93.19 102 SER A N 1
ATOM 807 C CA . SER A 1 102 ? 2.082 -9.327 1.131 1.00 93.19 102 SER A CA 1
ATOM 808 C C . SER A 1 102 ? 0.710 -9.994 1.090 1.00 93.19 102 SER A C 1
ATOM 810 O O . SER A 1 102 ? 0.602 -11.208 1.252 1.00 93.19 102 SER A O 1
ATOM 812 N N . LEU A 1 103 ? -0.335 -9.201 0.853 1.00 95.06 103 LEU A N 1
ATOM 813 C CA . LEU A 1 103 ? -1.721 -9.679 0.868 1.00 95.06 103 LEU A CA 1
ATOM 814 C C . LEU A 1 103 ? -2.169 -10.272 -0.469 1.00 95.06 103 LEU A C 1
ATOM 816 O O . LEU A 1 103 ? -3.115 -11.058 -0.530 1.00 95.06 103 LEU A O 1
ATOM 820 N N . LEU A 1 104 ? -1.498 -9.897 -1.558 1.00 93.69 104 LEU A N 1
ATOM 821 C CA . LEU A 1 104 ? -1.823 -10.404 -2.882 1.00 93.69 104 LEU A CA 1
ATOM 822 C C . LEU A 1 104 ? -1.391 -11.860 -3.026 1.00 93.69 104 LEU A C 1
ATOM 824 O O . LEU A 1 104 ? -0.255 -12.237 -2.736 1.00 93.69 104 LEU A O 1
ATOM 828 N N . LYS A 1 105 ? -2.280 -12.683 -3.591 1.00 91.81 105 LYS A N 1
ATOM 829 C CA . LYS A 1 105 ? -1.949 -14.070 -3.923 1.00 91.81 105 LYS A CA 1
ATOM 830 C C . LYS A 1 105 ? -0.740 -14.114 -4.859 1.00 91.81 105 LYS A C 1
ATOM 832 O O . LYS A 1 105 ? -0.725 -13.456 -5.906 1.00 91.81 105 LYS A O 1
ATOM 837 N N . ARG A 1 106 ? 0.242 -14.956 -4.528 1.00 89.38 106 ARG A N 1
ATOM 838 C CA . ARG A 1 106 ? 1.426 -15.185 -5.367 1.00 89.38 106 ARG A CA 1
ATOM 839 C C . ARG A 1 106 ? 1.023 -15.503 -6.813 1.00 89.38 106 ARG A C 1
ATOM 841 O O . ARG A 1 106 ? 0.176 -16.360 -7.056 1.00 89.38 106 ARG A O 1
ATOM 848 N N . GLY A 1 107 ? 1.661 -14.822 -7.765 1.00 89.31 107 GLY A N 1
ATOM 849 C CA . GLY A 1 107 ? 1.412 -14.981 -9.202 1.00 89.31 107 GLY A CA 1
ATOM 850 C C . GLY A 1 107 ? 0.340 -14.052 -9.784 1.00 89.31 107 GLY A C 1
ATOM 851 O O . GLY A 1 107 ? 0.157 -14.050 -11.002 1.00 89.31 107 GLY A O 1
ATOM 852 N N . THR A 1 108 ? -0.333 -13.243 -8.958 1.00 92.94 108 THR A N 1
ATOM 853 C CA . THR A 1 108 ? -1.302 -12.236 -9.422 1.00 92.94 108 THR A CA 1
ATOM 854 C C . THR A 1 108 ? -0.617 -11.196 -10.301 1.00 92.94 108 THR A C 1
ATOM 856 O O . THR A 1 108 ? 0.307 -10.526 -9.856 1.00 92.94 108 THR A O 1
ATOM 859 N N . LYS A 1 109 ? -1.060 -11.049 -11.552 1.00 93.56 109 LYS A N 1
ATOM 860 C CA . LYS A 1 109 ? -0.498 -10.075 -12.499 1.00 93.56 109 LYS A CA 1
ATOM 861 C C . LYS A 1 109 ? -1.144 -8.712 -12.296 1.00 93.56 109 LYS A C 1
ATOM 863 O O . LYS A 1 109 ? -2.366 -8.610 -12.368 1.00 93.56 109 LYS A O 1
ATOM 868 N N . THR A 1 110 ? -0.323 -7.697 -12.062 1.00 93.31 110 THR A N 1
ATOM 869 C CA . THR A 1 110 ? -0.778 -6.331 -11.769 1.00 93.31 110 THR A CA 1
ATOM 870 C C . THR A 1 110 ? -0.425 -5.353 -12.881 1.00 93.31 110 THR A C 1
ATOM 872 O O . THR A 1 110 ? -1.060 -4.315 -12.985 1.00 93.31 110 THR A O 1
ATOM 875 N N . TRP A 1 111 ? 0.498 -5.717 -13.772 1.00 92.88 111 TRP A N 1
ATOM 876 C CA . TRP A 1 111 ? 0.900 -4.892 -14.905 1.00 92.88 111 TRP A CA 1
ATOM 877 C C . TRP A 1 111 ? 0.955 -5.687 -16.210 1.00 92.88 111 TRP A C 1
ATOM 879 O O . TRP A 1 111 ? 1.269 -6.887 -16.211 1.00 92.88 111 TRP A O 1
ATOM 889 N N . GLN A 1 112 ? 0.659 -5.009 -17.320 1.00 89.69 112 GLN A N 1
ATOM 890 C CA . GLN A 1 112 ? 0.728 -5.538 -18.677 1.00 89.69 112 GLN A CA 1
ATOM 891 C C . GLN A 1 112 ? 1.471 -4.579 -19.614 1.00 89.69 112 GLN A C 1
ATOM 893 O O . GLN A 1 112 ? 0.941 -3.559 -20.046 1.00 89.69 112 GLN A O 1
ATOM 898 N N . GLY A 1 113 ? 2.680 -4.972 -20.003 1.00 83.50 113 GLY A N 1
ATOM 899 C CA . GLY A 1 113 ? 3.480 -4.275 -20.998 1.00 83.50 113 GLY A CA 1
ATOM 900 C C . GLY A 1 113 ? 3.148 -4.706 -22.413 1.00 83.50 113 GLY A C 1
ATOM 901 O O . GLY A 1 113 ? 3.040 -5.902 -22.697 1.00 83.50 113 GLY A O 1
ATOM 902 N N . ARG A 1 114 ? 3.075 -3.733 -23.322 1.00 74.81 114 ARG A N 1
ATOM 903 C CA . ARG A 1 114 ? 3.029 -3.980 -24.767 1.00 74.81 114 ARG A CA 1
ATOM 904 C C . ARG A 1 114 ? 4.445 -3.902 -25.335 1.00 74.81 114 ARG A C 1
ATOM 906 O O . ARG A 1 114 ? 5.027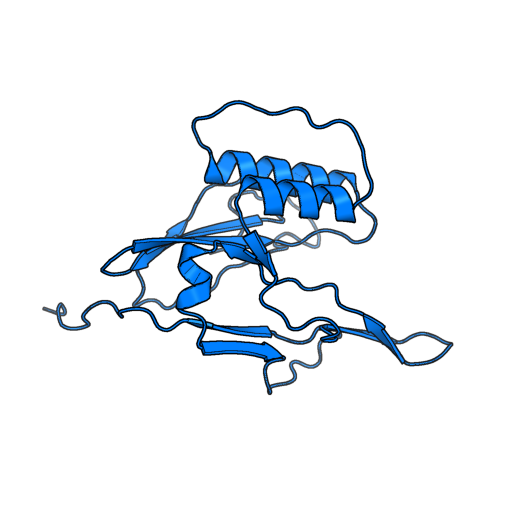 -2.823 -25.382 1.00 74.81 114 ARG A O 1
ATOM 913 N N . GLY A 1 115 ? 5.004 -5.038 -25.750 1.00 65.19 115 GLY A N 1
ATOM 914 C CA . GLY A 1 115 ? 6.325 -5.118 -26.383 1.00 65.19 115 GLY A CA 1
ATOM 915 C C . GLY A 1 115 ? 6.274 -5.762 -27.771 1.00 65.19 115 GLY A C 1
ATOM 916 O O . GLY A 1 115 ? 5.322 -6.461 -28.108 1.00 65.19 115 GLY A O 1
ATOM 917 N N . GLN A 1 116 ? 7.331 -5.576 -28.574 1.00 57.28 116 GLN A N 1
ATOM 918 C CA . GLN A 1 116 ? 7.444 -6.154 -29.929 1.00 57.28 116 GLN A CA 1
ATOM 919 C C . GLN A 1 116 ? 7.419 -7.700 -29.961 1.00 57.28 116 GLN A C 1
ATOM 921 O O . GLN A 1 116 ? 7.191 -8.276 -31.019 1.00 57.28 116 GLN A O 1
ATOM 926 N N . GLY A 1 117 ? 7.625 -8.371 -28.820 1.00 63.25 117 GLY A N 1
ATOM 927 C CA . GLY A 1 117 ? 7.601 -9.835 -28.676 1.00 63.25 117 GLY A CA 1
ATOM 928 C C . GLY A 1 117 ? 6.319 -10.421 -28.064 1.00 63.25 117 GLY A C 1
ATOM 929 O O . GLY A 1 117 ? 6.316 -11.601 -27.725 1.00 63.25 117 GLY A O 1
ATOM 930 N N . GLY A 1 118 ? 5.261 -9.620 -27.891 1.00 66.00 118 GLY A N 1
ATOM 931 C CA . GLY A 1 118 ? 4.000 -10.024 -27.257 1.00 66.00 118 GLY A CA 1
ATOM 932 C C . GLY A 1 118 ? 3.712 -9.299 -25.938 1.00 66.00 118 GLY A C 1
ATOM 933 O O . GLY A 1 118 ? 4.476 -8.436 -25.498 1.00 66.00 118 GLY A O 1
ATOM 934 N N . ASP A 1 119 ? 2.582 -9.647 -25.319 1.00 78.62 119 ASP A N 1
ATOM 935 C CA . ASP A 1 119 ? 2.141 -9.074 -24.045 1.00 78.62 119 ASP A CA 1
ATOM 936 C C . ASP A 1 119 ? 2.947 -9.657 -22.874 1.00 78.62 119 ASP A C 1
ATOM 938 O O . ASP A 1 119 ? 2.842 -10.846 -22.558 1.00 78.62 119 ASP A O 1
ATOM 942 N N . TYR A 1 120 ? 3.713 -8.812 -22.181 1.00 83.00 120 TYR A N 1
ATOM 943 C CA . TYR A 1 120 ? 4.433 -9.188 -20.963 1.00 83.00 120 TYR A CA 1
ATOM 944 C C . TYR A 1 120 ? 3.587 -8.856 -19.737 1.00 83.00 120 TYR A C 1
ATOM 946 O O . TYR A 1 120 ? 3.032 -7.766 -19.643 1.00 83.00 120 TYR A O 1
ATOM 954 N N . LYS A 1 121 ? 3.494 -9.784 -18.777 1.00 88.94 121 LYS A N 1
ATOM 955 C CA . LYS A 1 121 ? 2.716 -9.586 -17.544 1.00 88.94 121 LYS A CA 1
ATOM 956 C C . LYS A 1 121 ? 3.555 -9.842 -16.301 1.00 88.94 121 LYS A C 1
ATOM 958 O O . LYS A 1 121 ? 4.044 -10.961 -16.089 1.00 88.94 121 LYS A O 1
ATOM 963 N N . SER A 1 122 ? 3.642 -8.847 -15.430 1.00 88.50 122 SER A N 1
ATOM 964 C CA . SER A 1 122 ? 4.410 -8.896 -14.183 1.00 88.50 122 SER A CA 1
ATOM 965 C C . SER A 1 122 ? 3.545 -8.537 -12.970 1.00 88.50 122 SER A C 1
ATOM 967 O O . SER A 1 122 ? 2.371 -8.177 -13.087 1.00 88.50 122 SER A O 1
ATOM 969 N N . THR A 1 123 ? 4.123 -8.738 -11.791 1.00 90.75 123 THR A N 1
ATOM 970 C CA . THR A 1 123 ? 3.571 -8.325 -10.501 1.00 90.75 123 THR A CA 1
ATOM 971 C C . THR A 1 123 ? 4.524 -7.273 -9.965 1.00 90.75 123 THR A C 1
ATOM 973 O O . THR A 1 123 ? 5.625 -7.624 -9.550 1.00 90.75 123 THR A O 1
ATOM 976 N N . ILE A 1 124 ? 4.140 -6.008 -10.065 1.00 90.56 124 ILE A N 1
ATOM 977 C CA . ILE A 1 124 ? 4.968 -4.872 -9.628 1.00 90.56 124 ILE A CA 1
ATOM 978 C C . ILE A 1 124 ? 4.248 -3.992 -8.608 1.00 90.56 124 ILE A C 1
ATOM 980 O O . ILE A 1 124 ? 4.886 -3.195 -7.933 1.00 90.56 124 ILE A O 1
ATOM 984 N N . ASP A 1 125 ? 2.941 -4.193 -8.444 1.00 93.69 125 ASP A N 1
ATOM 985 C CA . ASP A 1 125 ? 2.130 -3.524 -7.438 1.00 93.69 125 ASP A CA 1
ATOM 986 C C . ASP A 1 125 ? 1.963 -4.462 -6.237 1.00 93.69 125 ASP A C 1
ATOM 988 O O . ASP A 1 125 ? 1.610 -5.638 -6.389 1.00 93.69 125 ASP A O 1
ATOM 992 N N . LEU A 1 126 ? 2.233 -3.949 -5.038 1.00 92.88 126 LEU A N 1
ATOM 993 C CA . LEU A 1 126 ? 2.198 -4.708 -3.791 1.00 92.88 126 LEU A CA 1
ATOM 994 C C . LEU A 1 126 ? 1.207 -4.077 -2.817 1.00 92.88 126 LEU A C 1
ATOM 996 O O . LEU A 1 126 ? 1.159 -2.861 -2.668 1.00 92.88 126 LEU A O 1
ATOM 1000 N N . ILE A 1 127 ? 0.470 -4.925 -2.100 1.00 95.62 127 ILE A N 1
ATOM 1001 C CA . ILE A 1 127 ? -0.274 -4.536 -0.900 1.00 95.62 127 ILE A CA 1
ATOM 1002 C C . ILE A 1 127 ? 0.385 -5.236 0.279 1.00 95.62 127 ILE A C 1
ATOM 1004 O O . ILE A 1 127 ? 0.440 -6.468 0.306 1.00 95.62 127 ILE A O 1
ATOM 1008 N N . LEU A 1 128 ? 0.902 -4.451 1.220 1.00 94.88 128 LEU A N 1
ATOM 1009 C CA . LEU A 1 128 ? 1.564 -4.928 2.430 1.00 94.88 128 LEU A CA 1
ATOM 1010 C C . LEU A 1 128 ? 0.733 -4.522 3.648 1.00 94.88 128 LEU A C 1
ATOM 1012 O O . L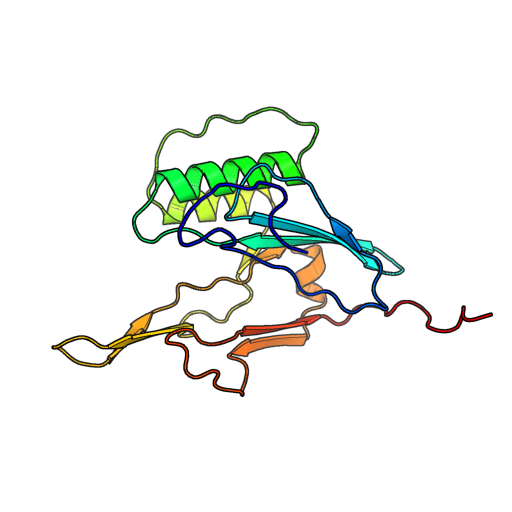EU A 1 128 ? 0.268 -3.385 3.718 1.00 94.88 128 LEU A O 1
ATOM 1016 N N . ALA A 1 129 ? 0.564 -5.430 4.604 1.00 94.56 129 ALA A N 1
ATOM 1017 C CA . ALA A 1 129 ? -0.064 -5.122 5.886 1.00 94.56 129 ALA A CA 1
ATOM 1018 C C . ALA A 1 129 ? 0.598 -5.897 7.027 1.00 94.56 129 ALA A C 1
ATOM 1020 O O . ALA A 1 129 ? 1.132 -6.986 6.815 1.00 94.56 129 ALA A O 1
ATOM 1021 N N . SER A 1 130 ? 0.559 -5.325 8.227 1.00 92.06 130 SER A N 1
ATOM 1022 C CA . SER A 1 130 ? 1.031 -5.954 9.461 1.00 92.06 130 SER A CA 1
ATOM 1023 C C . SER A 1 130 ? 0.092 -7.069 9.918 1.00 92.06 130 SER A C 1
ATOM 1025 O O . SER A 1 130 ? -1.106 -7.033 9.632 1.00 92.06 130 SER A O 1
ATOM 1027 N N . GLU A 1 131 ? 0.622 -8.037 10.667 1.00 87.25 131 GLU A N 1
ATOM 1028 C CA . GLU A 1 131 ? -0.117 -9.228 11.120 1.00 87.25 131 GLU A CA 1
ATOM 1029 C C . GLU A 1 131 ? -1.443 -8.906 11.823 1.00 87.25 131 GLU A C 1
ATOM 1031 O O . GLU A 1 131 ? -2.467 -9.512 11.522 1.00 87.25 131 GLU A O 1
ATOM 1036 N N . ASN A 1 132 ? -1.470 -7.868 12.662 1.00 84.31 132 ASN A N 1
ATOM 1037 C CA . ASN A 1 132 ? -2.674 -7.418 13.375 1.00 84.31 132 ASN A CA 1
ATOM 1038 C C . ASN A 1 132 ? -3.837 -6.956 12.467 1.00 84.31 132 ASN A C 1
ATOM 1040 O O . ASN A 1 132 ? -4.964 -6.778 12.939 1.00 84.31 132 ASN A O 1
ATOM 1044 N N . LEU A 1 133 ? -3.575 -6.701 11.185 1.00 87.38 133 LEU A N 1
ATOM 1045 C CA . LEU A 1 133 ? -4.589 -6.349 10.197 1.00 87.38 133 LEU A CA 1
ATOM 1046 C C . LEU A 1 133 ? -4.947 -7.545 9.302 1.00 87.38 133 LEU A C 1
ATOM 1048 O O . LEU A 1 133 ? -6.050 -7.578 8.749 1.00 87.38 133 LEU A O 1
ATOM 1052 N N . ILE A 1 134 ? -4.060 -8.541 9.198 1.00 85.81 134 ILE A N 1
ATOM 1053 C CA . ILE A 1 134 ? -4.243 -9.728 8.351 1.00 85.81 134 ILE A CA 1
ATOM 1054 C C . ILE A 1 134 ? -5.466 -10.534 8.779 1.00 85.81 134 ILE A C 1
ATOM 1056 O O . ILE A 1 134 ? -6.253 -10.932 7.922 1.00 85.81 134 ILE A O 1
ATOM 1060 N N . ASP A 1 135 ? -5.676 -10.694 10.086 1.00 85.25 135 ASP A N 1
ATOM 1061 C CA . ASP A 1 135 ? -6.809 -11.454 10.633 1.00 85.25 135 ASP A CA 1
ATOM 1062 C C . ASP A 1 135 ? -8.174 -10.869 10.242 1.00 85.25 135 ASP A C 1
ATOM 1064 O O . ASP A 1 135 ? -9.181 -11.573 10.231 1.00 85.25 135 ASP A O 1
ATOM 1068 N N . SER A 1 136 ? -8.209 -9.584 9.878 1.00 89.38 136 SER A N 1
ATOM 1069 C CA . SER A 1 136 ? -9.420 -8.904 9.415 1.00 89.38 136 SER A CA 1
ATOM 1070 C C . SER A 1 136 ? -9.587 -8.886 7.894 1.00 89.38 136 SER A C 1
ATOM 1072 O O . SER A 1 136 ? -10.522 -8.266 7.398 1.00 89.38 136 SER A O 1
ATOM 1074 N N . ILE A 1 137 ? -8.711 -9.516 7.108 1.00 93.50 137 ILE A N 1
ATOM 1075 C CA . ILE A 1 137 ? -8.833 -9.483 5.644 1.00 93.50 137 ILE A CA 1
ATOM 1076 C C . ILE A 1 137 ? -10.026 -10.319 5.185 1.00 93.50 137 ILE A C 1
ATOM 1078 O O . ILE A 1 137 ? -10.091 -11.527 5.392 1.00 93.50 137 ILE A O 1
ATOM 1082 N N . VAL A 1 138 ? -10.916 -9.675 4.436 1.00 95.19 138 VAL A N 1
ATOM 1083 C CA . VAL A 1 138 ? -12.012 -10.330 3.713 1.00 95.19 138 VAL A CA 1
ATOM 1084 C C . VAL A 1 138 ? -11.611 -10.604 2.264 1.00 95.19 138 VAL A C 1
ATOM 1086 O O . VAL A 1 138 ? -11.983 -11.625 1.686 1.00 95.19 138 VAL A O 1
ATOM 1089 N N . LYS A 1 139 ? -10.859 -9.684 1.647 1.00 95.31 139 LYS A N 1
ATOM 1090 C CA . LYS A 1 139 ? -10.491 -9.756 0.227 1.00 95.31 139 LYS A CA 1
ATOM 1091 C C . LYS A 1 139 ? -9.192 -9.007 -0.047 1.00 95.31 1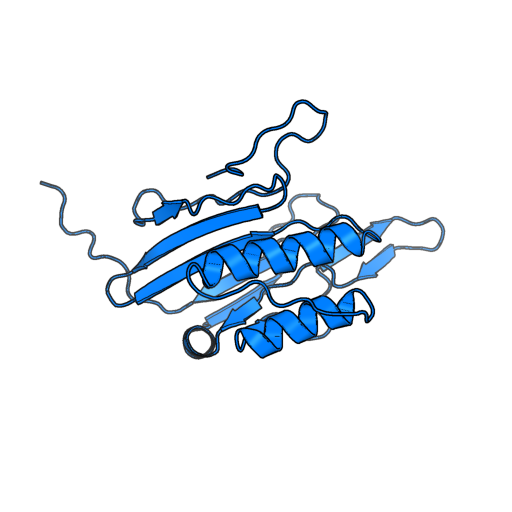39 LYS A C 1
ATOM 1093 O O . LYS A 1 139 ? -9.002 -7.912 0.462 1.00 95.31 139 LYS A O 1
ATOM 1098 N N . CYS A 1 140 ? -8.353 -9.555 -0.921 1.00 96.62 140 CYS A N 1
ATOM 1099 C CA . CYS A 1 140 ? -7.287 -8.828 -1.610 1.00 96.62 140 CYS A CA 1
ATOM 1100 C C . CYS A 1 140 ? -7.144 -9.408 -3.024 1.00 96.62 140 CYS A C 1
ATOM 1102 O O . CYS A 1 140 ? -6.721 -10.555 -3.188 1.00 96.62 140 C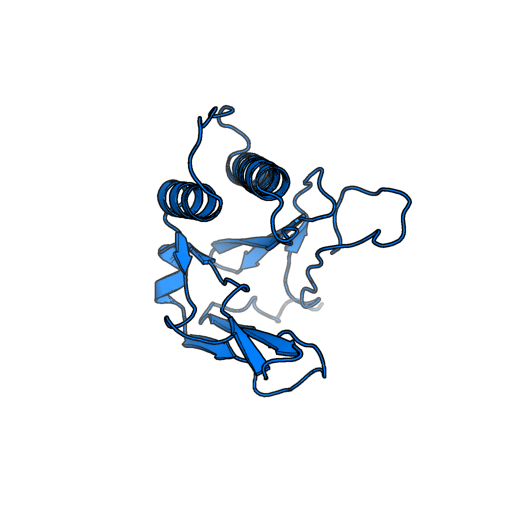YS A O 1
ATOM 1104 N N . ALA A 1 141 ? -7.581 -8.673 -4.048 1.00 96.25 141 ALA A N 1
ATOM 1105 C CA . ALA A 1 141 ? -7.618 -9.171 -5.424 1.00 96.25 141 ALA A CA 1
ATOM 1106 C C . ALA A 1 141 ? -7.591 -8.037 -6.454 1.00 96.25 141 ALA A C 1
ATOM 1108 O O . ALA A 1 141 ? -7.834 -6.879 -6.128 1.00 96.25 141 ALA A O 1
ATOM 1109 N N . ILE A 1 142 ? -7.357 -8.380 -7.723 1.00 96.19 142 ILE A N 1
ATOM 1110 C CA . ILE A 1 142 ? -7.557 -7.438 -8.828 1.00 96.19 142 ILE A CA 1
ATOM 1111 C C . ILE A 1 142 ? -9.020 -6.991 -8.852 1.00 96.19 142 ILE A C 1
ATOM 1113 O O . ILE A 1 142 ? -9.937 -7.815 -8.833 1.00 96.19 142 ILE A O 1
ATOM 1117 N N . HIS A 1 143 ? -9.223 -5.680 -8.899 1.00 94.50 143 HIS A N 1
ATOM 1118 C CA . HIS A 1 143 ? -10.533 -5.070 -9.014 1.00 94.50 143 HIS A CA 1
ATOM 1119 C C . HIS A 1 143 ? -11.145 -5.385 -10.389 1.00 94.50 143 HIS A C 1
ATOM 1121 O O . HIS A 1 143 ? -10.446 -5.458 -11.404 1.00 94.50 143 HIS A O 1
ATOM 1127 N N . GLY A 1 144 ? -12.462 -5.600 -10.421 1.00 90.62 144 GLY A N 1
ATOM 1128 C CA . GLY A 1 144 ? -13.167 -6.038 -11.631 1.00 90.62 144 GLY A CA 1
ATOM 1129 C C . GLY A 1 144 ? -13.245 -4.973 -12.727 1.00 90.62 144 GLY A C 1
ATOM 1130 O O . GLY A 1 144 ? -13.395 -5.312 -13.897 1.00 90.62 144 GLY A O 1
ATOM 1131 N N . THR A 1 145 ? -13.126 -3.696 -12.360 1.00 90.81 145 THR A N 1
ATOM 1132 C CA . THR A 1 145 ? -13.191 -2.578 -13.306 1.00 90.81 145 THR A CA 1
ATOM 1133 C C . THR A 1 145 ? -11.835 -2.322 -13.950 1.00 90.81 145 THR A C 1
ATOM 1135 O O . THR A 1 145 ? -10.835 -2.135 -13.258 1.00 90.81 145 THR A O 1
ATOM 1138 N N . GLU A 1 146 ? -11.814 -2.257 -15.280 1.00 85.38 146 GLU A N 1
ATOM 1139 C CA . GLU A 1 146 ? -10.643 -1.825 -16.038 1.00 85.38 146 GLU A CA 1
ATOM 1140 C C . GLU A 1 146 ? -10.652 -0.307 -16.223 1.00 85.38 146 GLU A C 1
ATOM 1142 O O . GLU A 1 146 ? -11.656 0.289 -16.606 1.00 85.38 146 GLU A O 1
ATOM 1147 N N . HIS A 1 147 ? -9.505 0.320 -15.975 1.00 88.06 147 HIS A N 1
ATOM 1148 C CA . HIS A 1 147 ? -9.334 1.770 -16.086 1.00 88.06 147 HIS A CA 1
ATOM 1149 C C . HIS A 1 147 ? -8.549 2.173 -17.341 1.00 88.06 147 HIS A C 1
ATOM 1151 O O . HIS A 1 147 ? -8.070 3.297 -17.434 1.00 88.06 147 HIS A O 1
ATOM 1157 N N . SER A 1 148 ? -8.394 1.252 -18.302 1.00 87.12 148 SER A N 1
ATOM 1158 C CA . SER A 1 148 ? -7.568 1.428 -19.512 1.00 87.12 148 SER A CA 1
ATOM 1159 C C . SER A 1 148 ? -6.100 1.800 -19.240 1.00 87.12 148 SER A C 1
ATOM 1161 O O . SER A 1 148 ? -5.403 2.259 -20.141 1.00 87.12 148 SER A O 1
ATOM 1163 N N . SER A 1 149 ? -5.628 1.587 -18.009 1.00 89.19 149 SER A N 1
ATOM 1164 C CA . SER A 1 149 ? -4.215 1.644 -17.643 1.00 89.19 149 SER A CA 1
ATOM 1165 C C . SER A 1 149 ? -3.551 0.300 -17.950 1.00 89.19 149 SER A C 1
ATOM 1167 O O . SER A 1 149 ? -4.197 -0.750 -17.960 1.00 89.19 149 SER A O 1
ATOM 1169 N N . ASP A 1 150 ? -2.250 0.341 -18.200 1.00 90.75 150 ASP A N 1
ATOM 1170 C CA . ASP A 1 150 ? -1.355 -0.814 -18.209 1.00 90.75 150 ASP A CA 1
ATOM 1171 C C . ASP A 1 150 ? -1.201 -1.468 -16.824 1.00 90.75 150 ASP A C 1
ATOM 1173 O O . ASP A 1 150 ? -0.789 -2.626 -16.739 1.00 90.75 150 ASP A O 1
ATOM 1177 N N . HIS A 1 151 ? -1.603 -0.777 -15.753 1.00 93.44 151 HIS A N 1
ATOM 1178 C CA . HIS A 1 151 ? -1.761 -1.328 -14.412 1.00 93.44 151 HIS A CA 1
ATOM 1179 C C . HIS A 1 151 ? -3.199 -1.777 -14.129 1.00 93.44 151 HIS A C 1
ATOM 1181 O O . HIS A 1 151 ? -4.194 -1.237 -14.624 1.00 93.44 151 HIS A O 1
ATOM 1187 N N . ARG A 1 152 ? -3.312 -2.776 -13.258 1.00 93.81 152 ARG A N 1
ATOM 1188 C CA . ARG A 1 152 ? -4.565 -3.330 -12.754 1.00 93.81 152 ARG A CA 1
ATOM 1189 C C . ARG A 1 152 ? -4.817 -2.791 -11.354 1.00 93.81 152 ARG A C 1
ATOM 1191 O O . ARG A 1 152 ? -4.004 -2.988 -10.458 1.00 93.81 152 ARG A O 1
ATOM 1198 N N . ALA A 1 153 ? -5.978 -2.174 -11.155 1.00 95.50 153 ALA A N 1
ATOM 1199 C CA . ALA A 1 153 ? -6.403 -1.758 -9.825 1.00 95.50 153 ALA A CA 1
ATOM 1200 C C . ALA A 1 153 ? -6.532 -2.975 -8.895 1.00 95.50 153 ALA A C 1
ATOM 1202 O O . ALA A 1 153 ? -7.004 -4.037 -9.308 1.00 95.50 153 ALA A O 1
ATOM 1203 N N . ILE A 1 154 ? -6.126 -2.811 -7.638 1.00 96.44 154 ILE A N 1
ATOM 1204 C CA . ILE A 1 154 ? -6.222 -3.828 -6.590 1.00 96.44 154 ILE A CA 1
ATOM 1205 C C . ILE A 1 154 ? -7.240 -3.353 -5.559 1.00 96.44 154 ILE A C 1
ATOM 1207 O O . ILE A 1 154 ? -7.193 -2.215 -5.101 1.00 96.44 154 ILE A O 1
ATOM 1211 N N . GLU A 1 155 ? -8.147 -4.241 -5.182 1.00 96.50 155 GLU A N 1
ATOM 1212 C CA . GLU A 1 155 ? -9.111 -4.025 -4.115 1.00 96.50 155 GLU A CA 1
ATOM 1213 C C . GLU A 1 155 ? -8.709 -4.855 -2.901 1.00 96.50 155 GLU A C 1
ATOM 1215 O O . GLU A 1 155 ? -8.524 -6.072 -3.004 1.00 96.50 155 GLU A O 1
ATOM 1220 N N . THR A 1 156 ? -8.612 -4.195 -1.749 1.00 96.00 156 THR A N 1
ATOM 1221 C CA . THR A 1 156 ? -8.416 -4.853 -0.456 1.00 96.00 156 THR A CA 1
ATOM 1222 C C . THR A 1 156 ? -9.543 -4.448 0.483 1.00 96.00 156 THR A C 1
ATOM 1224 O O . THR A 1 156 ? -9.837 -3.262 0.620 1.00 96.00 156 THR A O 1
ATOM 1227 N N . VAL A 1 157 ? -10.184 -5.433 1.106 1.00 95.31 157 VAL A N 1
ATOM 1228 C CA . VAL A 1 157 ? -11.308 -5.248 2.026 1.00 95.31 157 VAL A CA 1
ATOM 1229 C C . VAL A 1 157 ? -10.937 -5.863 3.364 1.00 95.31 157 VAL A C 1
ATOM 1231 O O . VAL A 1 157 ? -10.576 -7.040 3.425 1.00 95.31 157 VAL A O 1
ATOM 1234 N N . PHE A 1 158 ? -11.070 -5.064 4.417 1.00 92.44 158 PHE A N 1
ATOM 1235 C CA . PHE A 1 158 ? -10.900 -5.485 5.800 1.00 92.44 158 PHE A CA 1
ATOM 1236 C C . PHE A 1 158 ? -12.245 -5.407 6.528 1.00 92.44 158 PHE A C 1
ATOM 1238 O O . PHE A 1 158 ? -13.001 -4.453 6.327 1.00 92.44 158 PHE A O 1
ATOM 1245 N N . ASP A 1 159 ? -12.528 -6.391 7.372 1.00 91.31 159 ASP A N 1
ATOM 1246 C CA . ASP A 1 159 ? -13.636 -6.373 8.317 1.00 91.31 159 ASP A CA 1
ATOM 1247 C C . ASP A 1 159 ? -13.218 -5.577 9.556 1.00 91.31 159 ASP A C 1
ATOM 1249 O O . ASP A 1 159 ? -12.469 -6.047 10.417 1.00 91.31 159 ASP A O 1
ATOM 1253 N N . VAL A 1 160 ? -13.618 -4.308 9.591 1.00 84.88 160 VAL A N 1
ATOM 1254 C CA . VAL A 1 160 ? -13.277 -3.386 10.674 1.00 84.88 160 VAL A CA 1
ATOM 1255 C C . VAL A 1 160 ? -14.532 -2.682 11.185 1.00 84.88 160 VAL A C 1
ATOM 1257 O O . VAL A 1 160 ? -15.398 -2.328 10.374 1.00 84.88 160 VAL A O 1
ATOM 1260 N N . PRO A 1 161 ? -14.629 -2.417 12.503 1.00 80.44 161 PRO A N 1
ATOM 1261 C CA . PRO A 1 161 ? -15.701 -1.599 13.052 1.00 80.44 161 PRO A CA 1
ATOM 1262 C C . PRO A 1 161 ? -15.747 -0.242 12.351 1.00 80.44 161 PRO A C 1
ATOM 1264 O O . PRO A 1 161 ? -14.721 0.425 12.181 1.00 80.44 161 PRO A O 1
ATOM 1267 N N . ARG A 1 162 ? -16.939 0.164 11.915 1.00 70.44 162 ARG A N 1
ATOM 1268 C CA . ARG A 1 162 ? -17.150 1.478 11.301 1.00 70.44 162 ARG A CA 1
ATOM 1269 C C . ARG A 1 162 ? -17.382 2.520 12.394 1.00 70.44 162 ARG A C 1
ATOM 1271 O O . ARG A 1 162 ? -18.000 2.180 13.399 1.00 70.44 162 ARG A O 1
ATOM 1278 N N . PRO A 1 163 ? -16.931 3.771 12.209 1.00 67.44 163 PRO A N 1
ATOM 1279 C CA . PRO A 1 163 ? -17.317 4.849 13.108 1.00 67.44 163 PRO A CA 1
ATOM 1280 C C . PRO A 1 163 ? -18.844 4.991 13.152 1.00 67.44 163 PRO A C 1
ATOM 1282 O O . PRO A 1 163 ? -19.509 4.934 12.112 1.00 67.44 163 PRO A O 1
ATOM 1285 N N . ASP A 1 164 ? -19.393 5.140 14.360 1.00 66.69 164 ASP A N 1
ATOM 1286 C CA . ASP A 1 164 ? -20.825 5.338 14.572 1.00 66.69 164 ASP A CA 1
ATOM 1287 C C . ASP A 1 164 ? -21.271 6.637 13.895 1.00 66.69 164 ASP A C 1
ATOM 1289 O O . ASP A 1 164 ? -20.859 7.738 14.256 1.00 66.69 164 ASP A O 1
ATOM 1293 N N . MET A 1 165 ? -22.165 6.520 12.916 1.00 59.78 165 MET A N 1
ATOM 1294 C CA . MET A 1 165 ? -22.652 7.648 12.111 1.00 59.78 165 MET A CA 1
ATOM 1295 C C . MET A 1 165 ? -23.687 8.526 12.850 1.00 59.78 165 MET A C 1
ATOM 1297 O O . MET A 1 165 ? -24.367 9.333 12.216 1.00 59.78 165 MET A O 1
ATOM 1301 N N . ASN A 1 166 ? -23.827 8.377 14.173 1.00 50.88 166 ASN A N 1
ATOM 1302 C CA . ASN A 1 166 ? -24.924 8.947 14.966 1.00 50.88 166 ASN A CA 1
ATOM 1303 C C . ASN A 1 166 ? -24.636 10.310 15.621 1.00 50.88 166 ASN A C 1
ATOM 1305 O O . ASN A 1 166 ? -25.478 10.801 16.365 1.00 50.88 166 ASN A O 1
ATOM 1309 N N . HIS A 1 167 ? -23.523 10.976 15.311 1.00 50.41 167 HIS A N 1
ATOM 1310 C CA . HIS A 1 167 ? -23.311 12.369 15.723 1.00 50.41 167 HIS A CA 1
ATOM 1311 C C . HIS A 1 167 ? -23.381 13.316 14.522 1.00 50.41 167 HIS A C 1
ATOM 1313 O O . HIS A 1 167 ? -22.375 13.775 13.987 1.00 50.41 167 HIS A O 1
ATOM 1319 N N . ARG A 1 168 ? -24.613 13.601 14.095 1.00 46.25 168 ARG A N 1
ATOM 1320 C CA . ARG A 1 168 ? -24.962 14.834 13.380 1.00 46.25 168 ARG A CA 1
ATOM 1321 C C . ARG A 1 168 ? -26.083 15.514 14.160 1.00 46.25 168 ARG A C 1
ATOM 1323 O O . ARG A 1 168 ? -27.250 15.212 13.926 1.00 46.25 168 ARG A O 1
ATOM 1330 N N . GLU A 1 169 ? -25.701 16.385 15.087 1.00 38.19 169 GLU A N 1
ATOM 1331 C CA . GLU A 1 169 ? -26.540 17.499 15.550 1.00 38.19 169 GLU A CA 1
ATOM 1332 C C . GLU A 1 169 ? -25.989 18.800 14.964 1.00 38.19 169 GLU A C 1
ATOM 1334 O O . GLU A 1 169 ? -24.742 18.935 14.913 1.00 38.19 169 GLU A O 1
#

Secondary structure (DSSP, 8-state):
---S----STTS-S------TTS-EEEEP-S-SSEEEEEEEETTEEEEEEEE---TT-HHHHHHHHHHHHHHHHSSS---------HHHHHHHHHHHTTEEE-SPTT---EEEEETTEEEEE-----EEEHHHHTTEEEEEE-S---SSSBPPEEEEE--PPPPTT---

Foldseek 3Di:
DFALAADDDPPRAQWDDDDDPQWDKDWQHFHDSQKTWIWTDFPVDTDIDIRGDADPPDLVSLLVRLQRVCCSVCVPDDDDDDDDDDSVVSVVVSCVVQVKDWPDDPPAWFFWDDDPVDIDTDDDDTDIDHPVQNVFWPDWHFDPDDPPDRGTDIDTDGDGHHPDPPPDD

Sequence (169 aa):
MVPSAWREGRWAIRSMLWINKDVEAEQVLIESLDLTAAVIRLPERLIFMASVYVEHGDAQALRDTCNHLRKAITKGGDDVSLDRQGEADLIINFMNEFTLTSLLKRGTKTWQGRGQGGDYKSTIDLILASENLIDSIVKCAIHGTEHSSDHRAIETVFDVPRPDMNHRE

Radius of gyration: 17.43 Å; chains: 1; bounding box: 51×37×48 Å